Protein AF-A0A8J4W7H2-F1 (afdb_monomer_lite)

Sequence (106 aa):
MLNRGIIKFGDLVFNIRIGTLSVFSIITTVSFVVLAAQTYDLQKRYSIHSDPHIEAHYSADLQKKASRWRSERNWWISALTFTIYWMLLRFHAVKKQLLRAQRHED

Secondary structure (DSSP, 8-state):
-HHHHHHHHHHHHHT-EETTEEHHHHHHHHHHHHHHHHHHHHHHHHHS---TT-TT-HHHHHHHHHHHHHHHHHHHHHHHHHHHHHHHHHHHHHHHHHHHHHHHH-

Structure (mmCIF, N/CA/C/O backbone):
data_AF-A0A8J4W7H2-F1
#
_entry.id   AF-A0A8J4W7H2-F1
#
loop_
_atom_site.group_PDB
_atom_site.id
_atom_site.type_symbol
_atom_site.label_atom_id
_atom_site.label_alt_id
_atom_site.label_comp_id
_atom_site.label_asym_id
_atom_site.label_entity_id
_atom_site.label_seq_id
_atom_site.pdbx_PDB_ins_code
_atom_site.Cartn_x
_atom_site.Cartn_y
_atom_site.Cartn_z
_atom_site.occupancy
_atom_site.B_iso_or_equiv
_atom_site.auth_seq_id
_atom_site.auth_comp_id
_atom_site.auth_asym_id
_atom_site.auth_atom_id
_atom_site.pdbx_PDB_model_num
ATOM 1 N N . MET A 1 1 ? -16.201 21.297 16.529 1.00 56.22 1 MET A N 1
ATOM 2 C CA . MET A 1 1 ? -17.163 20.604 15.634 1.00 56.22 1 MET A CA 1
ATOM 3 C C . MET A 1 1 ? -16.484 19.673 14.623 1.00 56.22 1 MET A C 1
ATOM 5 O O . MET A 1 1 ? -16.991 18.575 14.432 1.00 56.22 1 MET A O 1
ATOM 9 N N . LEU A 1 2 ? -15.316 20.035 14.069 1.00 65.38 2 LEU A N 1
ATOM 10 C CA . LEU A 1 2 ? -14.537 19.210 13.127 1.00 65.38 2 LEU A CA 1
ATOM 11 C C . LEU A 1 2 ? -14.214 17.789 13.645 1.00 65.38 2 LEU A C 1
ATOM 13 O O . LEU A 1 2 ? -14.533 16.810 12.978 1.00 65.38 2 LEU A O 1
ATOM 17 N N . ASN A 1 3 ? -13.696 17.659 14.876 1.00 67.88 3 ASN A N 1
ATOM 18 C CA . ASN A 1 3 ? -13.361 16.351 15.470 1.00 67.88 3 ASN A CA 1
ATOM 19 C C . ASN A 1 3 ? -14.554 15.390 15.540 1.00 67.88 3 ASN A C 1
ATOM 21 O O . ASN A 1 3 ? -14.415 14.205 15.261 1.00 67.88 3 ASN A O 1
ATOM 25 N N . ARG A 1 4 ? -15.750 15.892 15.871 1.00 71.69 4 ARG A N 1
ATOM 26 C CA . ARG A 1 4 ? -16.962 15.061 15.954 1.00 71.69 4 ARG A CA 1
ATOM 27 C C . ARG A 1 4 ? -17.392 14.559 14.571 1.00 71.69 4 ARG A C 1
ATOM 29 O O . ARG A 1 4 ? -17.884 13.441 14.467 1.00 71.69 4 ARG A O 1
ATOM 36 N N . GLY A 1 5 ? -17.188 15.368 13.528 1.00 72.25 5 GLY A N 1
ATOM 37 C CA . GLY A 1 5 ? -17.430 14.985 12.135 1.00 72.25 5 GLY A CA 1
ATOM 38 C C . GLY A 1 5 ? -16.447 13.924 11.642 1.00 72.25 5 GLY A C 1
ATOM 39 O O . GLY A 1 5 ? -16.876 12.920 11.085 1.00 72.25 5 GLY A O 1
ATOM 40 N N . ILE A 1 6 ? -15.152 14.092 11.931 1.00 72.12 6 ILE A N 1
ATOM 41 C CA . ILE A 1 6 ? -14.097 13.131 11.568 1.00 72.12 6 ILE A CA 1
ATOM 42 C C . ILE A 1 6 ? -14.338 11.769 12.231 1.00 72.12 6 ILE A C 1
ATOM 44 O O . ILE A 1 6 ? -14.239 10.740 11.570 1.00 72.12 6 ILE A O 1
ATOM 48 N N . ILE A 1 7 ? -14.720 11.754 13.512 1.00 70.44 7 ILE A N 1
ATOM 49 C CA . ILE A 1 7 ? -15.022 10.510 14.237 1.00 70.44 7 ILE A CA 1
ATOM 50 C C . ILE A 1 7 ? -16.241 9.802 13.628 1.00 70.44 7 ILE A C 1
ATOM 52 O O . ILE A 1 7 ? -16.174 8.605 13.359 1.00 70.44 7 ILE A O 1
ATOM 56 N N . LYS A 1 8 ? -17.331 10.534 13.346 1.00 74.12 8 LYS A N 1
ATOM 57 C CA . LYS A 1 8 ? -18.533 9.967 12.707 1.00 74.12 8 LYS A CA 1
ATOM 58 C C . LYS A 1 8 ? -18.257 9.442 11.300 1.00 74.12 8 LYS A C 1
ATOM 60 O O . LYS A 1 8 ? -18.793 8.406 10.922 1.00 74.12 8 LYS A O 1
ATOM 65 N N . PHE A 1 9 ? -17.427 10.146 10.534 1.00 72.94 9 PHE A N 1
ATOM 66 C CA . PHE A 1 9 ? -17.009 9.708 9.208 1.00 72.94 9 PHE A CA 1
ATOM 67 C C . PHE A 1 9 ? -16.159 8.439 9.289 1.00 72.94 9 PHE A C 1
ATOM 69 O O . PHE A 1 9 ? -16.424 7.484 8.568 1.00 72.94 9 PHE A O 1
ATOM 76 N N . GLY A 1 10 ? -15.197 8.392 10.215 1.00 70.38 10 GLY A N 1
ATOM 77 C CA . GLY A 1 10 ? -14.424 7.187 10.496 1.00 70.38 10 GLY A CA 1
ATOM 78 C C . GLY A 1 10 ? -15.337 6.008 10.816 1.00 70.38 10 GLY A C 1
ATOM 79 O O . GLY A 1 10 ? -15.256 4.983 10.148 1.00 70.38 10 GLY A O 1
ATOM 80 N N . ASP A 1 11 ? -16.258 6.165 11.770 1.00 69.81 11 ASP A N 1
ATOM 81 C CA . ASP A 1 11 ? -17.202 5.105 12.139 1.00 69.81 11 ASP A CA 1
ATOM 82 C C . ASP A 1 11 ? -18.068 4.645 10.962 1.00 69.81 11 ASP A C 1
ATOM 84 O O . ASP A 1 11 ? -18.251 3.442 10.796 1.00 69.81 11 ASP A O 1
ATOM 88 N N . LEU A 1 12 ? -18.541 5.558 10.107 1.00 73.88 12 LEU A N 1
ATOM 89 C CA . LEU A 1 12 ? -19.275 5.201 8.891 1.00 73.88 12 LEU A CA 1
ATOM 90 C C . LEU A 1 12 ? -18.417 4.345 7.954 1.00 73.88 12 LEU A C 1
ATOM 92 O O . LEU A 1 12 ? -18.849 3.268 7.556 1.00 73.88 12 LEU A O 1
ATOM 96 N N . VAL A 1 13 ? -17.204 4.803 7.631 1.00 71.00 13 VAL A N 1
ATOM 97 C CA . VAL A 1 13 ? -16.299 4.127 6.691 1.00 71.00 13 VAL A CA 1
ATOM 98 C C . VAL A 1 13 ? -15.865 2.762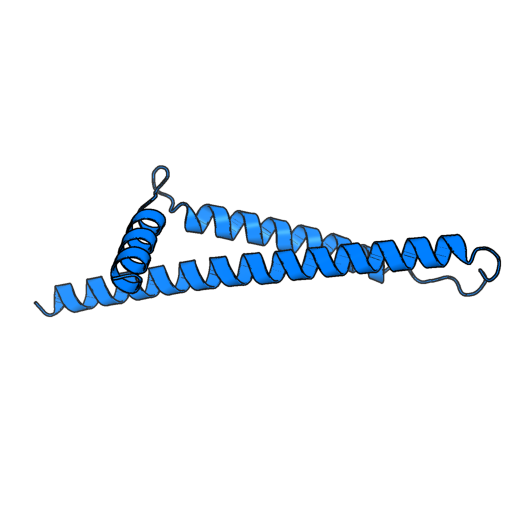 7.239 1.00 71.00 13 VAL A C 1
ATOM 100 O O . VAL A 1 13 ? -15.861 1.779 6.500 1.00 71.00 13 VAL A O 1
ATOM 103 N N . PHE A 1 14 ? -15.566 2.658 8.540 1.00 67.25 14 PHE A N 1
ATOM 104 C CA . PHE A 1 14 ? -15.201 1.394 9.199 1.00 67.25 14 PHE A CA 1
ATOM 105 C C . PHE A 1 14 ? -16.344 0.383 9.270 1.00 67.25 14 PHE A C 1
ATOM 107 O O . PHE A 1 14 ? -16.082 -0.822 9.307 1.00 67.25 14 PHE A O 1
ATOM 114 N N . ASN A 1 15 ? -17.599 0.836 9.266 1.00 69.44 15 ASN A N 1
ATOM 115 C CA . ASN A 1 15 ? -18.753 -0.060 9.296 1.00 69.44 15 ASN A CA 1
ATOM 116 C C . ASN A 1 15 ? -19.162 -0.576 7.907 1.00 69.44 15 ASN A C 1
ATOM 118 O O . ASN A 1 15 ? -20.033 -1.441 7.820 1.00 69.44 15 ASN A O 1
ATOM 122 N N . ILE A 1 16 ? -18.532 -0.094 6.826 1.00 73.12 16 ILE A N 1
ATOM 123 C CA . ILE A 1 16 ? -18.798 -0.594 5.475 1.00 73.12 16 ILE A CA 1
ATOM 124 C C . ILE A 1 16 ? -18.268 -2.029 5.365 1.00 73.12 16 ILE A C 1
ATOM 126 O O . ILE A 1 16 ? -17.062 -2.301 5.401 1.00 73.12 16 ILE A O 1
ATOM 130 N N . ARG A 1 17 ? -19.202 -2.970 5.223 1.00 68.81 17 ARG A N 1
ATOM 131 C CA . ARG A 1 17 ? -18.940 -4.389 4.973 1.00 68.81 17 ARG A CA 1
ATOM 132 C C . ARG A 1 17 ? -19.547 -4.785 3.639 1.00 68.81 17 ARG A C 1
ATOM 134 O O . ARG A 1 17 ? -20.669 -4.395 3.332 1.00 68.81 17 ARG A O 1
ATOM 141 N N . ILE A 1 18 ? -18.812 -5.586 2.876 1.00 68.56 18 ILE A N 1
ATOM 142 C CA . ILE A 1 18 ? -19.317 -6.245 1.670 1.00 68.56 18 ILE A CA 1
ATOM 143 C C . ILE A 1 18 ? -19.455 -7.724 2.032 1.00 68.56 18 ILE A C 1
ATOM 145 O O . ILE A 1 18 ? -18.460 -8.433 2.193 1.00 68.56 18 ILE A O 1
ATOM 149 N N . GLY A 1 19 ? -20.691 -8.177 2.248 1.00 69.50 19 GLY A N 1
ATOM 150 C CA . GLY A 1 19 ? -20.962 -9.518 2.770 1.00 69.50 19 GLY A CA 1
ATOM 151 C C . GLY A 1 19 ? -20.399 -9.711 4.185 1.00 69.50 19 GLY A C 1
ATOM 152 O O . GLY A 1 19 ? -20.710 -8.948 5.100 1.00 69.50 19 GLY A O 1
ATOM 153 N N . THR A 1 20 ? -19.562 -10.734 4.377 1.00 65.06 20 THR A N 1
ATOM 154 C CA . THR A 1 20 ? -18.925 -11.057 5.670 1.00 65.06 20 THR A CA 1
ATOM 155 C C . THR A 1 20 ? -17.576 -10.364 5.886 1.00 65.06 20 THR A C 1
ATOM 157 O O . THR A 1 20 ? -17.086 -10.324 7.018 1.00 65.06 20 THR A O 1
ATOM 160 N N . LEU A 1 21 ? -16.977 -9.794 4.834 1.00 65.38 21 LEU A N 1
ATOM 161 C CA . LEU A 1 21 ? -15.642 -9.196 4.867 1.00 65.38 21 LEU A CA 1
ATOM 162 C C . LEU A 1 21 ? -15.711 -7.675 5.050 1.00 65.38 21 LEU A C 1
ATOM 164 O O . LEU A 1 21 ? -16.561 -6.983 4.482 1.00 65.38 21 LEU A O 1
ATOM 168 N N . SER A 1 22 ? -14.791 -7.136 5.855 1.00 77.62 22 SER A N 1
ATOM 169 C CA . SER A 1 22 ? -14.648 -5.685 5.987 1.00 77.62 22 SER A CA 1
ATOM 170 C C . SER A 1 22 ? -13.978 -5.115 4.737 1.00 77.62 22 SER A C 1
ATOM 172 O O . SER A 1 22 ? -13.003 -5.689 4.246 1.00 77.62 22 SER A O 1
ATOM 174 N N . VAL A 1 23 ? -14.467 -3.975 4.239 1.00 80.81 23 VAL A N 1
ATOM 175 C CA . VAL A 1 23 ? -13.863 -3.300 3.077 1.00 80.81 23 VAL A CA 1
ATOM 176 C C . VAL A 1 23 ? -12.395 -2.967 3.341 1.00 80.81 23 VAL A C 1
ATOM 178 O O . VAL A 1 23 ? -11.558 -3.133 2.460 1.00 80.81 23 VAL A O 1
ATOM 181 N N . PHE A 1 24 ? -12.053 -2.612 4.581 1.00 81.88 24 PHE A N 1
ATOM 182 C CA . PHE A 1 24 ? -10.668 -2.408 4.995 1.00 81.88 24 PHE A CA 1
ATOM 183 C C . PHE A 1 24 ? -9.807 -3.650 4.819 1.00 81.88 24 PHE A C 1
ATOM 185 O O . PHE A 1 24 ? -8.718 -3.535 4.283 1.00 81.88 24 PHE A O 1
ATOM 192 N N . SER A 1 25 ? -10.283 -4.836 5.202 1.00 82.44 25 SER A N 1
ATOM 193 C CA . SER A 1 25 ? -9.536 -6.080 4.972 1.00 82.44 25 SER A CA 1
ATOM 194 C C . SER A 1 25 ? -9.245 -6.289 3.489 1.00 82.44 25 SER A C 1
ATOM 196 O O . SER A 1 25 ? -8.115 -6.608 3.140 1.00 82.44 25 SER A O 1
ATOM 198 N N . ILE A 1 26 ? -10.229 -6.040 2.621 1.00 87.31 26 ILE A N 1
ATOM 199 C CA . ILE A 1 26 ? -10.068 -6.171 1.168 1.00 87.31 26 ILE A CA 1
ATOM 200 C C . ILE A 1 26 ? -9.024 -5.169 0.656 1.00 87.31 26 ILE A C 1
ATOM 202 O O . ILE A 1 26 ? -8.081 -5.561 -0.028 1.00 87.31 26 ILE A O 1
ATOM 206 N N . ILE A 1 27 ? -9.142 -3.891 1.030 1.00 89.50 27 ILE A N 1
ATOM 207 C CA . ILE A 1 27 ? -8.201 -2.836 0.621 1.00 89.50 27 ILE A CA 1
ATOM 208 C C . ILE A 1 27 ? -6.787 -3.118 1.154 1.00 89.50 27 ILE A C 1
ATOM 210 O O . ILE A 1 27 ? -5.805 -2.955 0.427 1.00 89.50 27 ILE A O 1
ATOM 214 N N . THR A 1 28 ? -6.653 -3.590 2.394 1.00 89.44 28 THR A N 1
ATOM 215 C CA . THR A 1 28 ? -5.359 -3.962 2.979 1.00 89.44 28 THR A CA 1
ATOM 216 C C . THR A 1 28 ? -4.732 -5.139 2.226 1.00 89.44 28 THR A C 1
ATOM 218 O O . THR A 1 28 ? -3.541 -5.107 1.932 1.00 89.44 28 THR A O 1
ATOM 221 N N . THR A 1 29 ? -5.512 -6.151 1.837 1.00 90.19 29 THR A N 1
ATOM 222 C CA . THR A 1 29 ? -5.003 -7.269 1.027 1.00 90.19 29 THR A CA 1
ATOM 223 C C . THR A 1 29 ? -4.586 -6.812 -0.370 1.00 90.19 29 THR A C 1
ATOM 225 O O . THR A 1 29 ? -3.503 -7.169 -0.827 1.00 90.19 29 THR A O 1
ATOM 228 N N . VAL A 1 30 ? -5.390 -5.982 -1.040 1.00 93.69 30 VAL A N 1
ATOM 229 C CA . VAL A 1 30 ? -5.042 -5.436 -2.362 1.00 93.69 30 VAL A CA 1
ATOM 230 C C . VAL A 1 30 ? -3.777 -4.581 -2.284 1.00 93.69 30 VAL A C 1
ATOM 232 O O . VAL A 1 30 ? -2.870 -4.757 -3.094 1.00 93.69 30 VAL A O 1
ATOM 235 N N . SER A 1 31 ? -3.665 -3.698 -1.288 1.00 92.94 31 SER A N 1
ATOM 236 C CA . SER A 1 31 ? -2.461 -2.876 -1.102 1.00 92.94 31 SER A CA 1
ATOM 237 C C . SER A 1 31 ? -1.217 -3.716 -0.799 1.00 92.94 31 SER A C 1
ATOM 239 O O . SER A 1 31 ? -0.141 -3.387 -1.293 1.00 92.94 31 SER A O 1
ATOM 241 N N . PHE A 1 32 ? -1.357 -4.839 -0.086 1.00 94.19 32 PHE A N 1
ATOM 242 C CA . PHE A 1 32 ? -0.268 -5.798 0.103 1.00 94.19 32 PHE A CA 1
ATOM 243 C C . PHE A 1 32 ? 0.174 -6.455 -1.213 1.00 94.19 32 PHE A C 1
ATOM 245 O O . PHE A 1 32 ? 1.368 -6.511 -1.498 1.00 94.19 32 PHE A O 1
ATOM 252 N N . VAL A 1 33 ? -0.770 -6.904 -2.050 1.00 96.00 33 VAL A N 1
ATOM 253 C CA . VAL A 1 33 ? -0.458 -7.481 -3.373 1.00 96.00 33 VAL A CA 1
ATOM 254 C C . VAL A 1 33 ? 0.249 -6.456 -4.263 1.00 96.00 33 VAL A C 1
ATOM 256 O O . VAL A 1 33 ? 1.237 -6.785 -4.919 1.00 96.00 33 VAL A O 1
ATOM 259 N N . VAL A 1 34 ? -0.205 -5.199 -4.248 1.00 94.94 34 VAL A N 1
ATOM 260 C CA . VAL A 1 34 ? 0.456 -4.104 -4.972 1.00 94.94 34 VAL A CA 1
ATOM 261 C C . VAL A 1 34 ? 1.877 -3.890 -4.453 1.00 94.94 34 VAL A C 1
ATOM 263 O O . VAL A 1 34 ? 2.799 -3.810 -5.261 1.00 94.94 34 VAL A O 1
ATOM 266 N N . LEU A 1 35 ? 2.085 -3.849 -3.134 1.00 95.38 35 LEU A N 1
ATOM 267 C CA . LEU A 1 35 ? 3.419 -3.719 -2.542 1.00 95.38 35 LEU A CA 1
ATOM 268 C C . LEU A 1 35 ? 4.342 -4.876 -2.950 1.00 95.38 35 LEU A C 1
ATOM 270 O O . LEU A 1 35 ? 5.495 -4.642 -3.312 1.00 95.38 35 LEU A O 1
ATOM 274 N N . ALA A 1 36 ? 3.846 -6.114 -2.951 1.00 94.25 36 ALA A N 1
ATOM 275 C CA . ALA A 1 36 ? 4.611 -7.275 -3.401 1.00 94.25 36 ALA A CA 1
ATOM 276 C C . ALA A 1 36 ? 5.006 -7.154 -4.884 1.00 94.25 36 ALA A C 1
ATOM 278 O O . ALA A 1 36 ? 6.168 -7.364 -5.232 1.00 94.25 36 ALA A O 1
ATOM 279 N N . ALA A 1 37 ? 4.076 -6.730 -5.746 1.00 92.75 37 ALA A N 1
ATOM 280 C CA . ALA A 1 37 ? 4.349 -6.496 -7.163 1.00 92.75 37 ALA A CA 1
ATOM 281 C C . ALA A 1 37 ? 5.399 -5.392 -7.381 1.00 92.75 37 ALA A C 1
ATOM 283 O O . ALA A 1 37 ? 6.320 -5.572 -8.178 1.00 92.75 37 ALA A O 1
ATOM 284 N N . GLN A 1 38 ? 5.311 -4.277 -6.643 1.00 93.00 38 GLN A N 1
ATOM 285 C CA . GLN A 1 38 ? 6.319 -3.211 -6.706 1.00 93.00 38 GLN A CA 1
ATOM 286 C C . GLN A 1 38 ? 7.674 -3.678 -6.167 1.00 93.00 38 GLN A C 1
ATOM 288 O O . GLN A 1 38 ? 8.708 -3.306 -6.708 1.00 93.00 38 GLN A O 1
ATOM 293 N N . THR A 1 39 ? 7.689 -4.513 -5.126 1.00 92.25 39 THR A N 1
ATOM 294 C CA . THR A 1 39 ? 8.929 -5.071 -4.562 1.00 92.25 39 THR A CA 1
ATOM 295 C C . THR A 1 39 ? 9.625 -5.972 -5.579 1.00 92.25 39 THR A C 1
ATOM 297 O O . THR A 1 39 ? 10.835 -5.865 -5.769 1.00 92.25 39 THR A O 1
ATOM 300 N N . TYR A 1 40 ? 8.860 -6.799 -6.294 1.00 91.19 40 TYR A N 1
ATOM 301 C CA . TYR A 1 40 ? 9.381 -7.626 -7.379 1.00 91.19 40 TYR A CA 1
ATOM 302 C C . TYR A 1 40 ? 9.936 -6.786 -8.543 1.00 91.19 40 TYR A C 1
ATOM 304 O O . TYR A 1 40 ? 11.049 -7.040 -9.009 1.00 91.19 40 TYR A O 1
ATOM 312 N N . ASP A 1 41 ? 9.201 -5.762 -8.998 1.00 89.31 41 ASP A N 1
ATOM 313 C CA . ASP A 1 41 ? 9.667 -4.852 -10.057 1.00 89.31 41 ASP A CA 1
ATOM 314 C C . ASP A 1 41 ? 10.947 -4.107 -9.646 1.00 89.31 41 ASP A C 1
ATOM 316 O O . ASP A 1 41 ? 11.887 -4.007 -10.438 1.00 89.31 41 ASP A O 1
ATOM 320 N N . LEU A 1 42 ? 11.025 -3.653 -8.392 1.00 88.81 42 LEU A N 1
ATOM 321 C CA . LEU A 1 42 ? 12.198 -2.977 -7.849 1.00 88.81 42 LEU A CA 1
ATOM 322 C C . LEU A 1 42 ? 13.407 -3.917 -7.801 1.00 88.81 42 LEU A C 1
ATOM 324 O O . LEU A 1 42 ? 14.467 -3.592 -8.338 1.00 88.81 42 LEU A O 1
ATOM 328 N N . GLN A 1 43 ? 13.236 -5.115 -7.236 1.00 88.44 43 GLN A N 1
ATOM 329 C CA . GLN A 1 43 ? 14.295 -6.120 -7.146 1.00 88.44 43 GLN A CA 1
ATOM 330 C C . GLN A 1 43 ? 14.839 -6.490 -8.532 1.00 88.44 43 GLN A C 1
ATOM 332 O O . GLN A 1 43 ? 16.054 -6.556 -8.720 1.00 88.44 43 GLN A O 1
ATOM 337 N N . LYS A 1 44 ? 13.957 -6.650 -9.527 1.00 86.88 44 LYS A N 1
ATOM 338 C CA . LYS A 1 44 ? 14.343 -6.913 -10.920 1.00 86.88 44 LYS A CA 1
ATOM 339 C C . LYS A 1 44 ? 15.194 -5.789 -11.524 1.00 86.88 44 LYS A C 1
ATOM 341 O O . LYS A 1 44 ? 16.087 -6.057 -12.319 1.00 86.88 44 LYS A O 1
ATOM 346 N N . ARG A 1 45 ? 14.931 -4.524 -11.190 1.00 79.81 45 ARG A N 1
ATOM 347 C CA . ARG A 1 45 ? 15.676 -3.371 -11.741 1.00 79.81 45 ARG A CA 1
ATOM 348 C C . ARG A 1 45 ? 17.038 -3.156 -11.085 1.00 79.81 45 ARG A C 1
ATOM 350 O O . ARG A 1 45 ? 17.925 -2.572 -11.718 1.00 79.81 45 ARG A O 1
ATOM 357 N N . TYR A 1 46 ? 17.189 -3.620 -9.847 1.00 77.56 46 TYR A N 1
ATOM 358 C CA . TYR A 1 46 ? 18.448 -3.616 -9.105 1.00 77.56 46 TYR A CA 1
ATOM 359 C C . TYR A 1 46 ? 19.344 -4.815 -9.437 1.00 77.56 46 TYR A C 1
ATOM 361 O O . TYR A 1 46 ? 20.562 -4.677 -9.408 1.00 77.56 46 TYR A O 1
ATOM 369 N N . SER A 1 47 ? 18.773 -5.965 -9.808 1.00 76.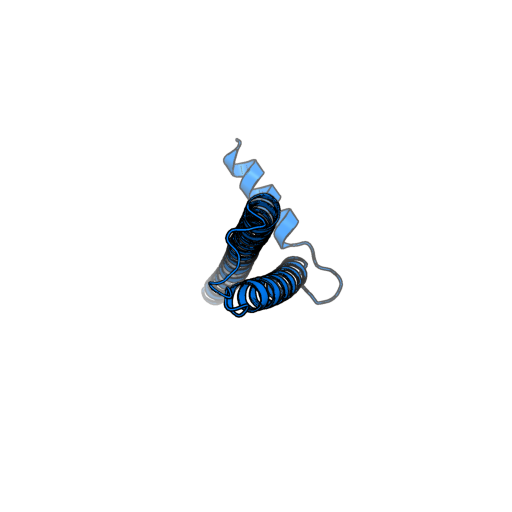50 47 SER A N 1
ATOM 370 C CA . SER A 1 47 ? 19.550 -7.157 -10.175 1.00 76.50 47 SER A CA 1
ATOM 371 C C . SER A 1 47 ? 20.225 -7.074 -11.550 1.00 76.50 47 SER A C 1
ATOM 373 O O . SER A 1 47 ? 21.141 -7.848 -11.824 1.00 76.50 47 SER A O 1
ATOM 375 N N . ILE A 1 48 ? 19.829 -6.124 -12.406 1.00 68.19 48 ILE A N 1
ATOM 376 C CA . ILE A 1 48 ? 20.501 -5.856 -13.684 1.00 68.19 48 ILE A CA 1
ATOM 377 C C . ILE A 1 48 ? 21.871 -5.228 -13.391 1.00 68.19 48 ILE A C 1
ATOM 379 O O . ILE A 1 48 ? 21.971 -4.019 -13.151 1.00 68.19 48 ILE A O 1
ATOM 383 N N . HIS A 1 49 ? 22.917 -6.061 -13.407 1.00 57.94 49 HIS A N 1
ATOM 384 C CA . HIS A 1 49 ? 24.308 -5.615 -13.380 1.00 57.94 49 HIS A CA 1
ATOM 385 C C . HIS A 1 49 ? 24.565 -4.671 -14.557 1.00 57.94 49 HIS A C 1
ATOM 387 O O . HIS A 1 49 ? 24.152 -4.919 -15.691 1.00 57.94 49 HIS A O 1
ATOM 393 N N . SER A 1 50 ? 25.194 -3.541 -14.253 1.00 58.16 50 SER A N 1
ATOM 394 C CA . SER A 1 50 ? 25.520 -2.521 -15.244 1.00 58.16 50 SER A CA 1
ATOM 395 C C . SER A 1 50 ? 26.862 -2.915 -15.846 1.00 58.16 50 SER A C 1
ATOM 397 O O . SER A 1 50 ? 27.869 -2.844 -15.149 1.00 58.16 50 SER A O 1
ATOM 399 N N . ASP A 1 51 ? 26.870 -3.385 -17.093 1.00 57.28 51 ASP A N 1
ATOM 400 C CA . ASP A 1 51 ? 28.116 -3.677 -17.802 1.00 57.28 51 ASP A CA 1
ATOM 401 C C . ASP A 1 51 ? 28.945 -2.383 -17.931 1.00 57.28 51 ASP A C 1
ATOM 403 O O . ASP A 1 51 ? 28.423 -1.383 -18.439 1.00 57.28 51 ASP A O 1
ATOM 407 N N . PRO A 1 52 ? 30.209 -2.357 -17.471 1.00 56.34 52 PRO A N 1
ATOM 408 C CA . PRO A 1 52 ? 31.004 -1.131 -17.377 1.00 56.34 52 PRO A CA 1
ATOM 409 C C . PRO A 1 52 ? 31.523 -0.607 -18.729 1.00 56.34 52 PRO A C 1
ATOM 411 O O . PRO A 1 52 ? 32.097 0.475 -18.777 1.00 56.34 52 PRO A O 1
ATOM 414 N N . HIS A 1 53 ? 31.299 -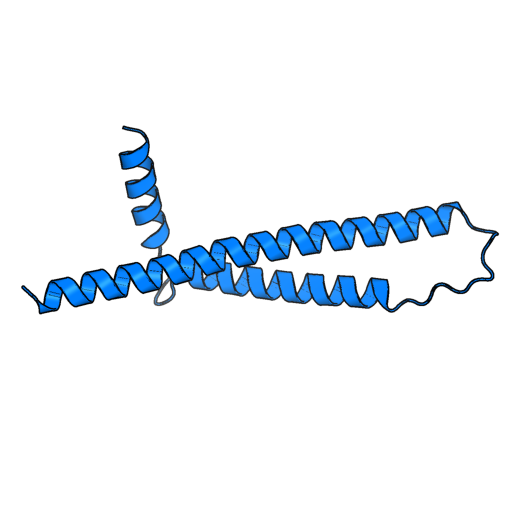1.314 -19.842 1.00 54.47 53 HIS A N 1
ATOM 415 C CA . HIS A 1 53 ? 31.842 -0.958 -21.162 1.00 54.47 53 HIS A CA 1
ATOM 416 C C . HIS A 1 53 ? 30.991 0.025 -22.001 1.00 54.47 53 HIS A C 1
ATOM 418 O O . HIS A 1 53 ? 31.204 0.149 -23.205 1.00 54.47 53 HIS A O 1
ATOM 424 N N . ILE A 1 54 ? 30.029 0.745 -21.411 1.00 53.72 54 ILE A N 1
ATOM 425 C CA . ILE A 1 54 ? 29.037 1.540 -22.165 1.00 53.72 54 ILE A CA 1
ATOM 426 C C . ILE A 1 54 ? 29.188 3.047 -21.894 1.00 53.72 54 ILE A C 1
ATOM 428 O O . ILE A 1 54 ? 28.282 3.699 -21.383 1.00 53.72 54 ILE A O 1
ATOM 432 N N . GLU A 1 55 ? 30.319 3.636 -22.283 1.00 53.50 55 GLU A N 1
ATOM 433 C CA . GLU A 1 55 ? 30.452 5.105 -22.369 1.00 53.50 55 GLU A CA 1
ATOM 434 C C . GLU A 1 55 ? 29.677 5.695 -23.567 1.00 53.50 55 GLU A C 1
ATOM 436 O O . GLU A 1 55 ? 29.380 6.887 -23.605 1.00 53.50 55 GLU A O 1
ATOM 441 N N . ALA A 1 56 ? 29.258 4.869 -24.533 1.00 55.31 56 ALA A N 1
ATOM 442 C CA . ALA A 1 56 ? 28.678 5.348 -25.787 1.00 55.31 56 ALA A CA 1
ATOM 443 C C . ALA A 1 56 ? 27.208 5.814 -25.706 1.00 55.31 56 ALA A C 1
ATOM 445 O O . ALA A 1 56 ? 26.722 6.405 -26.669 1.00 55.31 56 ALA A O 1
ATOM 446 N N . HIS A 1 57 ? 26.454 5.543 -24.630 1.00 63.78 57 HIS A N 1
ATOM 447 C CA . HIS A 1 57 ? 24.999 5.798 -24.581 1.00 63.78 57 HIS A CA 1
ATOM 448 C C . HIS A 1 57 ? 24.551 6.507 -23.290 1.00 63.78 57 HIS A C 1
ATOM 450 O O . HIS A 1 57 ? 23.698 6.014 -22.549 1.00 63.78 57 HIS A O 1
ATOM 456 N N . TYR A 1 58 ? 25.082 7.707 -23.041 1.00 64.81 58 TYR A N 1
ATOM 457 C CA . TYR A 1 58 ? 24.678 8.578 -21.925 1.00 64.81 58 TYR A CA 1
ATOM 458 C C . TYR A 1 58 ? 23.147 8.747 -21.794 1.00 64.81 58 TYR A C 1
ATOM 460 O O . TYR A 1 58 ? 22.592 8.680 -20.696 1.00 64.81 58 TYR A O 1
ATOM 468 N N . SER A 1 59 ? 22.429 8.885 -22.915 1.00 64.50 59 SER A N 1
ATOM 469 C CA . SER A 1 59 ? 20.961 8.978 -22.937 1.00 64.50 59 SER A CA 1
ATOM 470 C C . SER A 1 59 ? 20.265 7.692 -22.470 1.00 64.50 59 SER A C 1
ATOM 472 O O . SER A 1 59 ? 19.250 7.764 -21.772 1.00 64.50 59 SER A O 1
ATOM 474 N N . ALA A 1 60 ? 20.818 6.519 -22.790 1.00 67.81 60 ALA A N 1
ATOM 475 C CA . ALA A 1 60 ? 20.290 5.235 -22.335 1.00 67.81 60 ALA A CA 1
ATOM 476 C C . ALA A 1 60 ? 20.537 5.020 -20.834 1.00 67.81 60 ALA A C 1
ATOM 478 O O . ALA A 1 60 ? 19.675 4.470 -20.146 1.00 67.81 60 ALA A O 1
ATOM 479 N N . ASP A 1 61 ? 21.669 5.492 -20.300 1.00 72.94 61 ASP A N 1
ATOM 480 C CA . ASP A 1 61 ? 21.948 5.446 -18.860 1.00 72.94 61 ASP A CA 1
ATOM 481 C C . ASP A 1 61 ? 21.012 6.383 -18.073 1.00 72.94 61 ASP A C 1
ATOM 483 O O . ASP A 1 61 ? 20.416 5.983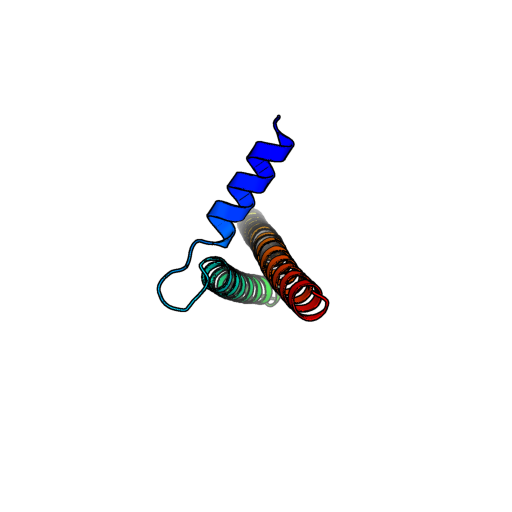 -17.069 1.00 72.94 61 ASP A O 1
ATOM 487 N N . LEU A 1 62 ? 20.761 7.595 -18.583 1.00 77.81 62 LEU A N 1
ATOM 488 C CA . LEU A 1 62 ? 19.765 8.507 -18.008 1.00 77.81 62 LEU A CA 1
ATOM 489 C C . LEU A 1 62 ? 18.355 7.903 -18.007 1.00 77.81 62 LEU A C 1
ATOM 491 O O . LEU A 1 62 ? 17.653 7.976 -16.996 1.00 77.81 62 LEU A O 1
ATOM 495 N N . GLN A 1 63 ? 17.932 7.267 -19.103 1.00 82.81 63 GLN A N 1
ATOM 496 C CA . GLN A 1 63 ? 16.630 6.596 -19.167 1.00 82.81 63 GLN A CA 1
ATOM 497 C C . GLN A 1 63 ? 16.536 5.421 -18.186 1.00 82.81 63 GLN A C 1
ATOM 499 O O . GLN A 1 63 ? 15.516 5.276 -17.503 1.00 82.81 63 GLN A O 1
ATOM 504 N N . LYS A 1 64 ? 17.602 4.621 -18.046 1.00 79.19 64 LYS A N 1
ATOM 505 C CA . LYS A 1 64 ? 17.673 3.532 -17.061 1.00 79.19 64 LYS A CA 1
ATOM 506 C C . LYS A 1 64 ? 17.579 4.063 -15.632 1.00 79.19 64 LYS A C 1
ATOM 508 O O . LYS A 1 64 ? 16.719 3.594 -14.883 1.00 79.19 64 LYS A O 1
ATOM 513 N N . LYS A 1 65 ? 18.367 5.077 -15.263 1.00 81.81 65 LYS A N 1
ATOM 514 C CA . LYS A 1 65 ? 18.298 5.728 -13.940 1.00 81.81 65 LYS A CA 1
ATOM 515 C C . LYS A 1 65 ? 16.915 6.317 -13.670 1.00 81.81 65 LYS A C 1
ATOM 517 O O . LYS A 1 65 ? 16.332 6.063 -12.618 1.00 81.81 65 LYS A O 1
ATOM 522 N N . ALA A 1 66 ? 16.324 6.997 -14.651 1.00 86.12 66 ALA A N 1
ATOM 523 C CA . ALA A 1 66 ? 14.970 7.527 -14.533 1.00 86.12 66 ALA A CA 1
ATOM 524 C C . ALA A 1 66 ? 13.919 6.412 -14.367 1.00 86.12 66 ALA A C 1
ATOM 526 O O . ALA A 1 66 ? 12.915 6.594 -13.678 1.00 86.12 66 ALA A O 1
ATOM 527 N N . SER A 1 67 ? 14.104 5.250 -14.999 1.00 85.06 67 SER A N 1
ATOM 528 C CA . SER A 1 67 ? 13.212 4.098 -14.819 1.00 85.06 67 SER A CA 1
ATOM 529 C C . SER A 1 67 ? 13.335 3.480 -13.419 1.00 85.06 67 SER A C 1
ATOM 531 O O . SER A 1 67 ? 12.317 3.091 -12.847 1.00 85.06 67 SER A O 1
ATOM 533 N N . ARG A 1 68 ? 14.545 3.437 -12.842 1.00 85.25 68 ARG A N 1
ATOM 534 C CA . ARG A 1 68 ? 14.788 2.979 -11.464 1.00 85.25 68 ARG A CA 1
ATOM 535 C C . ARG A 1 68 ? 14.112 3.905 -10.459 1.00 85.25 68 ARG A C 1
ATOM 537 O O . ARG A 1 68 ? 13.285 3.443 -9.682 1.00 85.25 68 ARG A O 1
ATOM 544 N N . TRP A 1 69 ? 14.329 5.213 -10.588 1.00 90.25 69 TRP A N 1
ATOM 545 C CA . TRP A 1 69 ? 13.712 6.215 -9.714 1.00 90.25 69 TRP A CA 1
ATOM 546 C C . TRP A 1 69 ? 12.175 6.163 -9.724 1.00 90.25 69 TRP A C 1
ATOM 548 O O . TRP A 1 69 ? 11.527 6.256 -8.683 1.00 90.25 69 TRP A O 1
ATOM 558 N N . ARG A 1 70 ? 11.558 5.954 -10.898 1.00 90.00 70 ARG A N 1
ATOM 559 C CA . ARG A 1 70 ? 10.096 5.777 -10.989 1.00 90.00 70 ARG A CA 1
ATOM 560 C C . ARG A 1 70 ? 9.612 4.535 -10.237 1.00 90.00 70 ARG A C 1
ATOM 562 O O . ARG A 1 70 ? 8.564 4.604 -9.600 1.00 90.00 70 ARG A O 1
ATOM 569 N N . SER A 1 71 ? 10.350 3.429 -10.322 1.00 89.19 71 SER A N 1
ATOM 570 C CA . SER A 1 71 ? 10.025 2.185 -9.612 1.00 89.19 71 SER A CA 1
ATOM 571 C C . SER A 1 71 ? 10.173 2.361 -8.098 1.00 89.19 71 SER A C 1
ATOM 573 O O . SER A 1 71 ? 9.246 2.043 -7.363 1.00 89.19 71 SER A O 1
ATOM 575 N N . GLU A 1 72 ? 11.251 2.996 -7.630 1.00 90.44 72 GLU A N 1
ATOM 576 C CA . GLU A 1 72 ? 11.445 3.324 -6.208 1.00 90.44 72 GLU A CA 1
ATOM 577 C C . GLU A 1 72 ? 10.317 4.186 -5.653 1.00 90.44 72 GLU A C 1
ATOM 579 O O . GLU A 1 72 ? 9.744 3.879 -4.611 1.00 90.44 72 GLU A O 1
ATOM 584 N N . ARG A 1 73 ? 9.955 5.256 -6.365 1.00 93.19 73 ARG A N 1
ATOM 585 C CA . ARG A 1 73 ? 8.843 6.120 -5.968 1.00 93.19 73 ARG A CA 1
ATOM 586 C C . ARG A 1 73 ? 7.540 5.328 -5.855 1.00 93.19 73 ARG A C 1
ATOM 588 O O . ARG A 1 73 ? 6.815 5.483 -4.876 1.00 93.19 73 ARG A O 1
ATOM 595 N N . ASN A 1 74 ? 7.235 4.486 -6.841 1.00 93.56 74 ASN A N 1
ATOM 596 C CA . ASN A 1 74 ? 6.026 3.662 -6.825 1.00 93.56 74 ASN A CA 1
ATOM 597 C C . ASN A 1 74 ? 6.052 2.640 -5.678 1.00 93.56 74 ASN A C 1
ATOM 599 O O . ASN A 1 74 ? 5.028 2.429 -5.025 1.00 93.56 74 ASN A O 1
ATOM 603 N N . TRP A 1 75 ? 7.220 2.066 -5.383 1.00 94.19 75 TRP A N 1
ATOM 604 C CA . TRP A 1 75 ? 7.421 1.191 -4.236 1.00 94.19 75 TRP A CA 1
ATOM 605 C C . TRP A 1 75 ? 7.141 1.920 -2.919 1.00 94.19 75 TRP A C 1
ATOM 607 O O . TRP A 1 75 ? 6.300 1.459 -2.148 1.00 94.19 75 TRP A O 1
ATOM 617 N N . TRP A 1 76 ? 7.723 3.104 -2.703 1.00 95.44 76 TRP A N 1
ATOM 618 C CA . TRP A 1 76 ? 7.475 3.915 -1.505 1.00 95.44 76 TRP A CA 1
ATOM 619 C C . TRP A 1 76 ? 6.001 4.284 -1.334 1.00 95.44 76 TRP A C 1
ATOM 621 O O . TRP A 1 76 ? 5.456 4.151 -0.238 1.00 95.44 76 TRP A O 1
ATOM 631 N N . ILE A 1 77 ? 5.329 4.683 -2.419 1.00 94.00 77 ILE A N 1
ATOM 632 C CA . ILE A 1 77 ? 3.887 4.960 -2.397 1.00 94.00 77 ILE A CA 1
ATOM 633 C C . ILE A 1 77 ? 3.123 3.706 -1.961 1.00 94.00 77 ILE A C 1
ATOM 635 O O . ILE A 1 77 ? 2.273 3.787 -1.074 1.00 94.00 77 ILE A O 1
ATOM 639 N N . SER A 1 78 ? 3.437 2.538 -2.526 1.00 93.00 78 SER A N 1
ATOM 640 C CA . SER A 1 78 ? 2.754 1.291 -2.165 1.00 93.00 78 SER A CA 1
ATOM 641 C C . SER A 1 78 ? 3.023 0.862 -0.717 1.00 93.00 78 SER A C 1
ATOM 643 O O . SER A 1 78 ? 2.096 0.435 -0.029 1.00 93.00 78 SER A O 1
ATOM 645 N N . ALA A 1 79 ? 4.248 1.056 -0.219 1.00 93.50 79 ALA A N 1
ATOM 646 C CA . ALA A 1 79 ? 4.649 0.715 1.141 1.00 93.50 79 ALA A CA 1
ATOM 647 C C . ALA A 1 79 ? 3.915 1.575 2.174 1.00 93.50 79 ALA A C 1
ATOM 649 O O . ALA A 1 79 ? 3.344 1.048 3.132 1.00 93.50 79 ALA A O 1
ATOM 650 N N . LEU A 1 80 ? 3.859 2.892 1.950 1.00 95.19 80 LEU A N 1
ATOM 651 C CA . LEU A 1 80 ? 3.103 3.815 2.798 1.00 95.19 80 LEU A CA 1
ATOM 652 C C . LEU A 1 80 ? 1.604 3.507 2.756 1.00 95.19 80 LEU A C 1
ATOM 654 O O . LEU A 1 80 ? 0.968 3.420 3.804 1.00 95.19 80 LEU A O 1
ATOM 658 N N . THR A 1 81 ? 1.054 3.276 1.560 1.00 92.88 81 THR A N 1
ATOM 659 C CA . THR A 1 81 ? -0.365 2.935 1.372 1.00 92.88 81 THR A CA 1
ATOM 660 C C . THR A 1 81 ? -0.742 1.683 2.163 1.00 92.88 81 THR A C 1
ATOM 662 O O . THR A 1 81 ? -1.687 1.706 2.951 1.00 92.88 81 THR A O 1
ATOM 665 N N . PHE A 1 82 ? 0.033 0.604 2.011 1.00 92.12 82 PHE A N 1
ATOM 666 C CA . PHE A 1 82 ? -0.171 -0.630 2.766 1.00 92.12 82 PHE A CA 1
ATOM 667 C C . PHE A 1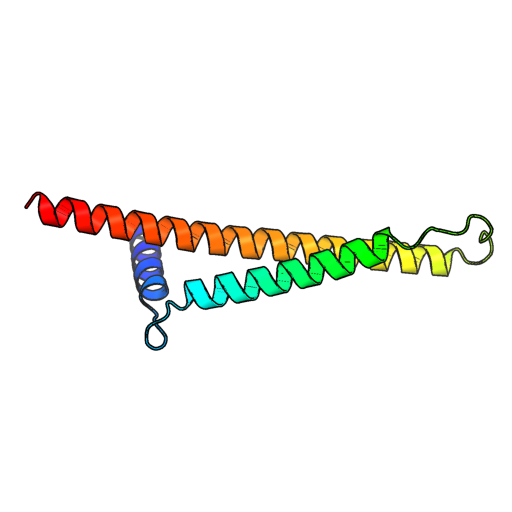 82 ? -0.053 -0.395 4.274 1.00 92.12 82 PHE A C 1
ATOM 669 O O . PHE A 1 82 ? -0.914 -0.836 5.031 1.00 92.12 82 PHE A O 1
ATOM 676 N N . THR A 1 83 ? 0.969 0.343 4.714 1.00 92.50 83 THR A N 1
ATOM 677 C CA . THR A 1 83 ? 1.206 0.620 6.137 1.00 92.50 83 THR A CA 1
ATOM 678 C C . THR A 1 83 ? 0.028 1.361 6.770 1.00 92.50 83 THR A C 1
ATOM 680 O O . THR A 1 83 ? -0.431 0.971 7.842 1.00 92.50 83 THR A O 1
ATOM 683 N N . ILE A 1 84 ? -0.515 2.378 6.093 1.00 92.06 84 ILE A N 1
ATOM 684 C CA . ILE A 1 84 ? -1.687 3.127 6.567 1.00 92.06 84 ILE A CA 1
ATOM 685 C C . ILE A 1 84 ? -2.889 2.190 6.718 1.00 92.06 84 ILE A C 1
ATOM 687 O O . ILE A 1 84 ? -3.494 2.130 7.789 1.00 92.06 84 ILE A O 1
ATOM 691 N N . TYR A 1 85 ? -3.222 1.412 5.685 1.00 88.88 85 TYR A N 1
ATOM 692 C CA . TYR A 1 85 ? -4.366 0.498 5.753 1.00 88.88 85 TYR A CA 1
ATOM 693 C C . TYR A 1 85 ? -4.171 -0.628 6.772 1.00 88.88 85 TYR A C 1
ATOM 695 O O . TYR A 1 85 ? -5.120 -1.025 7.453 1.00 88.88 85 TYR A O 1
ATOM 703 N N . TRP A 1 86 ? -2.943 -1.110 6.941 1.00 87.94 86 TRP A N 1
ATOM 704 C CA . TRP A 1 86 ? -2.590 -2.078 7.971 1.00 87.94 86 TRP A CA 1
ATOM 705 C C . TRP A 1 86 ? -2.788 -1.515 9.382 1.00 87.94 86 TRP A C 1
ATOM 707 O O . TRP A 1 86 ? -3.409 -2.164 10.228 1.00 87.94 86 TRP A O 1
ATOM 717 N N . MET A 1 87 ? -2.318 -0.290 9.634 1.00 89.19 87 MET A N 1
ATOM 718 C CA . MET A 1 87 ? -2.511 0.396 10.914 1.00 89.19 87 MET A CA 1
ATOM 719 C C . MET A 1 87 ? -3.993 0.629 11.212 1.00 89.19 87 MET A C 1
ATOM 721 O O . MET A 1 87 ? -4.436 0.360 12.327 1.00 89.19 87 MET A O 1
ATOM 725 N N . LEU A 1 88 ? -4.780 1.053 10.219 1.00 86.06 88 LEU A N 1
ATOM 726 C CA . LEU A 1 88 ? -6.226 1.244 10.370 1.00 86.06 88 LEU A CA 1
ATOM 727 C C . LEU A 1 88 ? -6.941 -0.073 10.704 1.00 86.06 88 LEU A C 1
ATOM 729 O O . LEU A 1 88 ? -7.795 -0.107 11.592 1.00 86.06 88 LEU A O 1
ATOM 733 N N . LEU A 1 89 ? -6.552 -1.176 10.056 1.00 83.94 89 LEU A N 1
ATOM 734 C CA . LEU A 1 89 ? -7.084 -2.507 10.350 1.00 83.94 89 LEU A CA 1
ATOM 735 C C . LEU A 1 89 ? -6.749 -2.941 11.784 1.00 83.94 89 LEU A C 1
ATOM 737 O O . LEU A 1 89 ? -7.625 -3.425 12.505 1.00 83.94 89 LEU A O 1
ATOM 741 N N . ARG A 1 90 ? -5.501 -2.738 12.225 1.00 83.75 90 ARG A N 1
ATOM 742 C CA . ARG A 1 90 ? -5.063 -3.039 13.597 1.00 83.75 90 ARG A CA 1
ATOM 743 C C . ARG A 1 90 ? -5.796 -2.193 14.630 1.00 83.75 90 ARG A C 1
ATOM 745 O O . ARG A 1 90 ? -6.294 -2.744 15.609 1.00 83.75 90 ARG A O 1
ATOM 752 N N . PHE A 1 91 ? -5.923 -0.893 14.387 1.00 84.31 91 PHE A N 1
ATOM 753 C CA . PHE A 1 91 ? -6.672 0.012 15.251 1.00 84.31 91 PHE A CA 1
ATOM 754 C C . PHE A 1 91 ? -8.129 -0.440 15.403 1.00 84.31 91 PHE A C 1
ATOM 756 O O . PHE A 1 91 ? -8.638 -0.544 16.519 1.00 84.31 91 PHE A O 1
ATOM 763 N N . HIS A 1 92 ? -8.786 -0.798 14.298 1.00 78.81 92 HIS A N 1
ATOM 764 C CA . HIS A 1 92 ? -10.156 -1.301 14.328 1.00 78.81 92 HIS A CA 1
ATOM 765 C C . HIS A 1 92 ? -10.284 -2.626 15.103 1.00 78.81 92 HIS A C 1
ATOM 767 O O . HIS A 1 92 ? -11.229 -2.807 15.875 1.00 78.81 92 HIS A O 1
ATOM 773 N N . ALA A 1 93 ? -9.325 -3.545 14.950 1.00 80.94 93 ALA A N 1
ATOM 774 C CA . ALA A 1 93 ? -9.303 -4.796 15.707 1.00 80.94 93 ALA A CA 1
ATOM 775 C C . ALA A 1 93 ? -9.187 -4.552 17.223 1.00 80.94 93 ALA A C 1
ATOM 777 O O . ALA A 1 93 ? -9.952 -5.138 17.991 1.00 80.94 93 ALA A O 1
ATOM 778 N N . VAL A 1 94 ? -8.301 -3.641 17.641 1.00 84.50 94 VAL A N 1
ATOM 779 C CA . VAL A 1 94 ? -8.122 -3.256 19.052 1.00 84.50 94 VAL A CA 1
ATOM 780 C C . VAL A 1 94 ? -9.370 -2.559 19.598 1.00 84.50 94 VAL A C 1
ATOM 782 O O . VAL A 1 94 ? -9.871 -2.942 20.654 1.00 84.50 94 VAL A O 1
ATOM 785 N N . LYS A 1 95 ? -9.955 -1.609 18.853 1.00 81.44 95 LYS A N 1
ATOM 786 C CA . LYS A 1 95 ? -11.221 -0.950 19.228 1.00 81.44 95 LYS A CA 1
ATOM 787 C C . LYS A 1 95 ? -12.328 -1.976 19.489 1.00 81.44 95 LYS A C 1
ATOM 789 O O . LYS A 1 95 ? -13.056 -1.874 20.473 1.00 81.44 95 LYS A O 1
ATOM 794 N N . LYS A 1 96 ? -12.444 -2.995 18.632 1.00 77.31 96 LYS A N 1
ATOM 795 C CA . LYS A 1 96 ? -13.440 -4.065 18.788 1.00 77.31 96 LYS A CA 1
ATOM 796 C C . LYS A 1 96 ? -13.190 -4.931 20.027 1.00 77.31 96 LYS A C 1
ATOM 798 O O . LYS A 1 96 ? -14.159 -5.378 20.634 1.00 77.31 96 LYS A O 1
ATOM 803 N N . GLN A 1 97 ? -11.932 -5.189 20.385 1.00 79.50 97 GLN A N 1
ATOM 804 C CA . GLN A 1 97 ? -11.582 -5.928 21.603 1.00 79.50 97 GLN A CA 1
ATOM 805 C C . GLN A 1 97 ? -11.954 -5.134 22.859 1.00 79.50 97 GLN A C 1
ATOM 807 O O . GLN A 1 97 ? -12.631 -5.676 23.726 1.00 79.50 97 GLN A O 1
ATOM 812 N N . LEU A 1 98 ? -11.617 -3.843 22.909 1.00 80.62 98 LEU A N 1
ATOM 813 C CA . LEU A 1 98 ? -11.953 -2.964 24.037 1.00 80.62 98 LEU A CA 1
ATOM 814 C C . LEU A 1 98 ? -13.468 -2.856 24.259 1.00 80.62 98 LEU A C 1
ATOM 816 O O . LEU A 1 98 ? -13.947 -3.045 25.371 1.00 80.62 98 LEU A O 1
ATOM 820 N N . LEU A 1 99 ? -14.243 -2.658 23.186 1.00 79.50 99 LEU A N 1
ATOM 821 C CA . LEU A 1 99 ? -15.711 -2.595 23.263 1.00 79.50 99 LEU A CA 1
ATOM 822 C C . LEU A 1 99 ? -16.374 -3.923 23.662 1.00 79.50 99 LEU A C 1
ATOM 824 O O . LEU A 1 99 ? -17.545 -3.931 24.039 1.00 79.50 99 LEU A O 1
ATOM 828 N N . ARG A 1 100 ? -15.681 -5.055 23.499 1.00 78.31 100 ARG A N 1
ATOM 829 C CA . ARG A 1 100 ? -16.145 -6.361 23.988 1.00 78.31 100 ARG A CA 1
ATOM 830 C C . ARG A 1 100 ? -15.788 -6.565 25.456 1.00 78.31 100 ARG A C 1
ATOM 832 O O . ARG A 1 100 ? -16.606 -7.129 26.164 1.00 78.31 100 ARG A O 1
ATOM 839 N N . ALA A 1 101 ? -14.614 -6.099 25.885 1.00 77.56 101 ALA A N 1
ATOM 840 C CA . ALA A 1 101 ? -14.177 -6.167 27.275 1.00 77.56 101 ALA A CA 1
ATOM 841 C C . ALA A 1 101 ? -15.082 -5.333 28.196 1.00 77.56 101 ALA A C 1
ATOM 843 O O . ALA A 1 101 ? -15.614 -5.884 29.149 1.00 77.56 101 ALA A O 1
ATOM 844 N N . GLN A 1 102 ? -15.374 -4.072 27.844 1.00 72.50 102 GLN A N 1
ATOM 845 C CA . GLN A 1 102 ? -16.287 -3.227 28.637 1.00 72.50 102 GLN A CA 1
ATOM 846 C C . GLN A 1 102 ? -17.680 -3.848 28.804 1.00 72.50 102 GLN A C 1
ATOM 848 O O . GLN A 1 102 ? -18.279 -3.765 29.862 1.00 72.50 102 GLN A O 1
ATOM 853 N N . ARG A 1 103 ? -18.184 -4.529 27.769 1.00 70.00 103 ARG A N 1
ATOM 854 C CA . ARG A 1 103 ? -19.514 -5.157 27.783 1.00 70.00 103 ARG A CA 1
ATOM 855 C C . ARG A 1 103 ? -19.609 -6.429 28.635 1.00 70.00 103 ARG A C 1
ATOM 857 O O . ARG A 1 103 ? -20.693 -6.982 28.734 1.00 70.00 103 ARG A O 1
ATOM 864 N N . HIS A 1 104 ? -18.477 -6.947 29.108 1.00 65.56 104 HIS A N 1
ATOM 865 C CA . HIS A 1 104 ? -18.404 -8.084 30.027 1.00 65.56 104 HIS A CA 1
ATOM 866 C C . HIS A 1 104 ? -18.236 -7.641 31.488 1.00 65.56 104 HIS A C 1
ATOM 868 O O . HIS A 1 104 ? -18.380 -8.479 32.374 1.00 65.56 104 HIS A O 1
ATOM 874 N N . GLU A 1 105 ? -17.883 -6.372 31.722 1.00 57.44 105 GLU A N 1
ATOM 875 C CA . GLU A 1 105 ? -17.746 -5.775 33.058 1.00 57.44 105 GLU A CA 1
ATOM 876 C C . GLU A 1 105 ? -19.050 -5.111 33.545 1.00 57.44 105 GLU A C 1
ATOM 878 O O . GLU A 1 105 ? -19.214 -4.954 34.753 1.00 57.44 105 GLU A O 1
ATOM 883 N N . ASP A 1 10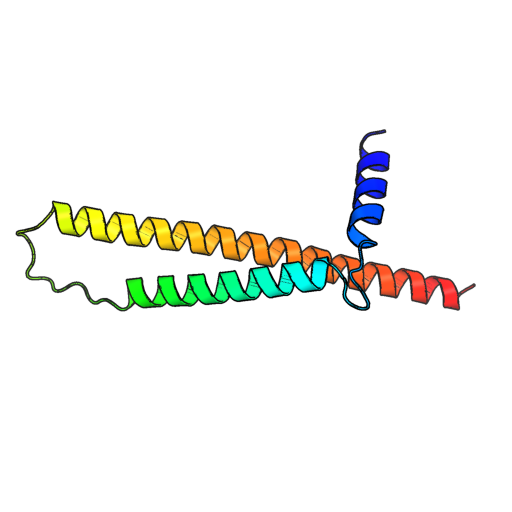6 ? -19.964 -4.781 32.622 1.00 50.50 106 ASP A N 1
ATOM 884 C CA . ASP A 1 106 ? -21.360 -4.376 32.879 1.00 50.50 106 ASP A CA 1
ATOM 885 C C . ASP A 1 106 ? -22.303 -5.594 32.965 1.00 50.50 106 ASP A C 1
ATOM 887 O O . ASP A 1 106 ? -23.224 -5.576 33.815 1.00 50.50 106 ASP A O 1
#

Foldseek 3Di:
DVVVVVVVVLVVQQPDDDPPHTPLVVQLVVLVVQLVVLVVVLVVLVPPDDDPPPPPCPVVVVVSVVVNVVSVVSNVVSVVSNVVSVVSVVVVVVVVVVVVVVVVVD

Radius of gyration: 21.8 Å; chains: 1; bounding box: 53×32×59 Å

Organism: NCBI:txid1284355

pLDDT: mean 79.05, std 12.26, range [50.5, 96.0]